Protein AF-A0A090VT60-F1 (afdb_monomer_lite)

Radius of gyration: 20.28 Å; chains: 1; bounding box: 38×37×41 Å

pLDDT: mean 84.71, std 13.38, range [46.88, 98.19]

Structure (mmCIF, N/CA/C/O backbone):
data_AF-A0A090VT60-F1
#
_entry.id   AF-A0A090VT60-F1
#
loop_
_atom_site.group_PDB
_atom_site.id
_atom_site.type_symbol
_atom_site.label_atom_id
_atom_site.label_alt_id
_atom_site.label_comp_id
_atom_site.label_asym_id
_atom_site.label_entity_id
_atom_site.label_seq_id
_atom_site.pdbx_PDB_ins_code
_atom_site.Cartn_x
_atom_site.Cartn_y
_atom_site.Cartn_z
_atom_site.occupancy
_atom_site.B_iso_or_equiv
_atom_site.auth_seq_id
_atom_site.auth_comp_id
_atom_site.auth_asym_id
_atom_site.auth_atom_id
_atom_site.pdbx_PDB_model_num
ATOM 1 N N . MET A 1 1 ? 23.342 -23.929 -28.282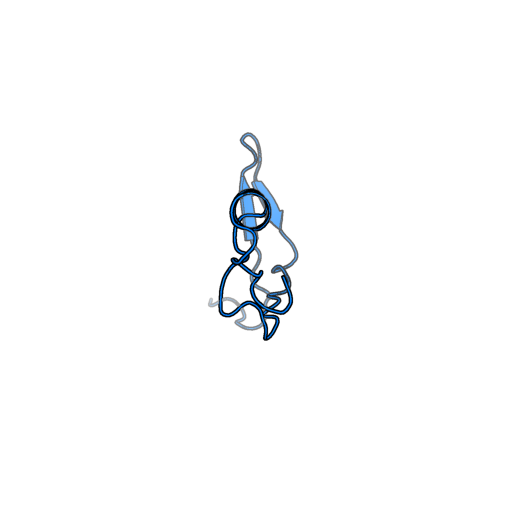 1.00 46.88 1 MET A N 1
ATOM 2 C CA . MET A 1 1 ? 24.112 -23.807 -27.027 1.00 46.88 1 MET A CA 1
ATOM 3 C C . MET A 1 1 ? 23.227 -23.062 -26.042 1.00 46.88 1 MET A C 1
ATOM 5 O O . MET A 1 1 ? 22.812 -21.961 -26.374 1.00 46.88 1 MET A O 1
ATOM 9 N N . GLY A 1 2 ? 22.818 -23.697 -24.941 1.00 55.25 2 GLY A N 1
ATOM 10 C CA . GLY A 1 2 ? 21.953 -23.068 -23.933 1.00 55.25 2 GLY A CA 1
ATOM 11 C C . GLY A 1 2 ? 22.755 -22.126 -23.037 1.00 55.25 2 GLY A C 1
ATOM 12 O O . GLY A 1 2 ? 23.909 -22.420 -22.732 1.00 55.25 2 GLY A O 1
ATOM 13 N N . LEU A 1 3 ? 22.161 -20.996 -22.660 1.00 69.31 3 LEU A N 1
ATOM 14 C CA . LEU A 1 3 ? 22.762 -20.044 -21.724 1.00 69.31 3 LEU A CA 1
ATOM 15 C C . LEU A 1 3 ? 22.834 -20.650 -20.313 1.00 69.31 3 LEU A C 1
ATOM 17 O O . LEU A 1 3 ? 22.023 -21.504 -19.949 1.00 69.31 3 LEU A O 1
ATOM 21 N N . SER A 1 4 ? 23.820 -20.210 -19.530 1.00 67.88 4 SER A N 1
ATOM 22 C CA . SER A 1 4 ? 23.983 -20.599 -18.128 1.00 67.88 4 SER A CA 1
ATOM 23 C C . SER A 1 4 ? 22.775 -20.136 -17.305 1.00 67.88 4 SER A C 1
ATOM 25 O O . SER A 1 4 ? 22.430 -18.959 -17.309 1.00 67.88 4 SER A O 1
ATOM 27 N N . LEU A 1 5 ? 22.139 -21.054 -16.572 1.00 65.31 5 LEU A N 1
ATOM 28 C CA . LEU A 1 5 ? 20.974 -20.768 -15.716 1.00 65.31 5 LEU A CA 1
ATOM 29 C C . LEU A 1 5 ? 21.316 -19.980 -14.435 1.00 65.31 5 LEU A C 1
ATOM 31 O O . LEU A 1 5 ? 20.410 -19.611 -13.696 1.00 65.31 5 LEU A O 1
ATOM 35 N N . ASN A 1 6 ? 22.602 -19.731 -14.169 1.00 68.00 6 ASN A N 1
ATOM 36 C CA . ASN A 1 6 ? 23.085 -19.051 -12.961 1.00 68.00 6 ASN A CA 1
ATOM 37 C C . ASN A 1 6 ? 23.451 -17.576 -13.194 1.00 68.00 6 ASN A C 1
ATOM 39 O O . ASN A 1 6 ? 24.095 -16.962 -12.344 1.00 68.00 6 ASN A O 1
ATOM 43 N N . GLU A 1 7 ? 23.085 -17.001 -14.339 1.00 62.88 7 GLU A N 1
ATOM 44 C CA . GLU A 1 7 ? 23.284 -15.573 -14.586 1.00 62.88 7 GLU A CA 1
ATOM 45 C C . GLU A 1 7 ? 22.110 -14.767 -14.006 1.00 62.88 7 GLU A C 1
ATOM 47 O O . GLU A 1 7 ? 20.953 -15.156 -14.192 1.00 62.88 7 G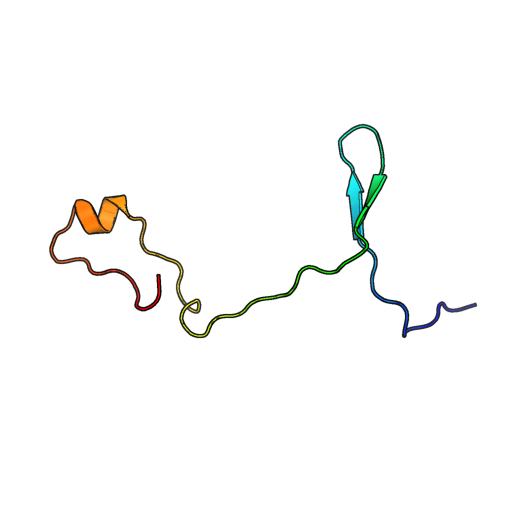LU A O 1
ATOM 52 N N . PRO A 1 8 ? 22.364 -13.659 -13.281 1.00 64.50 8 PRO A N 1
ATOM 53 C CA . PRO A 1 8 ? 21.291 -12.820 -12.766 1.00 64.50 8 PRO A CA 1
ATOM 54 C C . PRO A 1 8 ? 20.453 -12.281 -13.929 1.00 64.50 8 PRO A C 1
ATOM 56 O O . PRO A 1 8 ? 20.994 -11.807 -14.930 1.00 64.50 8 PRO A O 1
ATOM 59 N N . ALA A 1 9 ? 19.128 -12.349 -13.794 1.00 63.66 9 ALA A N 1
ATOM 60 C CA . ALA A 1 9 ? 18.217 -11.782 -14.778 1.00 63.66 9 ALA A CA 1
ATOM 61 C C . ALA A 1 9 ? 18.467 -10.270 -14.898 1.00 63.66 9 ALA A C 1
ATOM 63 O O . ALA A 1 9 ? 18.384 -9.547 -13.905 1.00 63.66 9 ALA A O 1
ATOM 64 N N . LYS A 1 10 ? 18.778 -9.807 -16.113 1.00 69.38 10 LYS A N 1
ATOM 65 C CA . LYS A 1 10 ? 18.973 -8.388 -16.429 1.00 69.38 10 LYS A CA 1
ATOM 66 C C . LYS A 1 10 ? 17.689 -7.814 -17.008 1.00 69.38 10 LYS A C 1
ATOM 68 O O . LYS A 1 10 ? 17.084 -8.421 -17.893 1.00 69.38 10 LYS A O 1
ATOM 73 N N . GLY A 1 11 ? 17.268 -6.662 -16.498 1.00 71.81 11 GLY A N 1
ATOM 74 C CA . GLY A 1 11 ? 16.191 -5.884 -17.101 1.00 71.81 11 GLY A CA 1
ATOM 75 C C . GLY A 1 11 ? 16.751 -4.926 -18.148 1.00 71.81 11 GLY A C 1
ATOM 76 O O . GLY A 1 11 ? 17.879 -4.464 -18.015 1.00 71.81 11 GLY A O 1
ATOM 77 N N . TYR A 1 12 ? 15.959 -4.590 -19.163 1.00 79.56 12 TYR A N 1
ATOM 78 C CA . TYR A 1 12 ? 16.237 -3.457 -20.047 1.00 79.56 12 TYR A CA 1
ATOM 79 C C . TYR A 1 12 ? 15.046 -2.505 -20.008 1.00 79.56 12 TYR A C 1
ATOM 81 O O . TYR A 1 12 ? 13.903 -2.942 -20.149 1.00 79.56 12 TYR A O 1
ATOM 89 N N . PHE A 1 13 ? 15.305 -1.213 -19.819 1.00 81.81 13 PHE A N 1
ATOM 90 C CA . PHE A 1 13 ? 14.285 -0.165 -19.849 1.00 81.81 13 PHE A CA 1
ATOM 91 C C . PHE A 1 13 ? 14.507 0.756 -21.043 1.00 81.81 13 PHE A C 1
ATOM 93 O O . PHE A 1 13 ? 15.602 1.282 -21.230 1.00 81.81 13 PHE A O 1
ATOM 100 N N . PHE A 1 14 ? 13.464 0.959 -21.846 1.00 84.94 14 PHE A N 1
ATOM 101 C CA . PHE A 1 14 ? 13.498 1.893 -22.965 1.00 84.94 14 PHE A CA 1
ATOM 102 C C . PHE A 1 14 ? 13.033 3.274 -22.502 1.00 84.94 14 PHE A C 1
ATOM 104 O O . PHE A 1 14 ? 11.886 3.435 -22.089 1.00 84.94 14 PHE A O 1
ATOM 111 N N . ASN A 1 15 ? 13.911 4.274 -22.580 1.00 86.19 15 ASN A N 1
ATOM 112 C CA . ASN A 1 15 ? 13.620 5.634 -22.110 1.00 86.19 15 ASN A CA 1
ATOM 113 C C . ASN A 1 15 ? 12.976 6.544 -23.177 1.00 86.19 15 ASN A C 1
ATOM 115 O O . ASN A 1 15 ? 12.783 7.732 -22.925 1.00 86.19 15 ASN A O 1
ATOM 119 N N . GLY A 1 16 ? 12.668 6.006 -24.362 1.00 84.88 16 GLY A N 1
ATOM 120 C CA . GLY A 1 16 ? 12.162 6.762 -25.513 1.00 84.88 16 GLY A CA 1
ATOM 121 C C . GLY A 1 16 ? 13.195 6.985 -26.622 1.00 84.88 16 GLY A C 1
ATOM 122 O O . GLY A 1 16 ? 12.797 7.238 -27.757 1.00 84.88 16 GLY A O 1
ATOM 123 N N . THR A 1 17 ? 14.486 6.822 -26.323 1.00 92.75 17 THR A N 1
ATOM 124 C CA . THR A 1 17 ? 15.590 6.961 -27.290 1.00 92.75 17 THR A CA 1
ATOM 125 C C . THR A 1 17 ? 16.476 5.719 -27.300 1.00 92.75 17 THR A C 1
ATOM 127 O O . THR A 1 17 ? 16.747 5.170 -28.364 1.00 92.75 17 THR A O 1
ATOM 130 N N . ASP A 1 18 ? 16.857 5.232 -26.117 1.00 91.00 18 ASP A N 1
ATOM 131 C CA . ASP A 1 18 ? 17.821 4.150 -25.931 1.00 91.00 18 ASP A CA 1
ATOM 132 C C . ASP A 1 18 ? 17.312 3.096 -24.939 1.00 91.00 18 ASP A C 1
ATOM 134 O O . ASP A 1 18 ? 16.419 3.342 -24.120 1.00 91.00 18 ASP A O 1
ATOM 138 N N . TYR A 1 19 ? 17.924 1.911 -24.992 1.00 83.50 19 TYR A N 1
ATOM 139 C CA . TYR A 1 19 ? 17.750 0.862 -23.990 1.00 83.50 19 TYR A CA 1
ATOM 140 C C . TYR A 1 19 ? 18.823 0.984 -22.906 1.00 83.50 19 TYR A C 1
ATOM 142 O O . TYR A 1 19 ? 20.018 0.932 -23.194 1.00 83.50 19 TYR A O 1
ATOM 150 N N . ILE A 1 20 ? 18.391 1.105 -21.653 1.00 85.19 20 ILE A N 1
ATOM 151 C CA . ILE A 1 20 ? 19.247 1.173 -20.468 1.00 85.19 20 ILE A CA 1
ATOM 152 C C . ILE A 1 20 ? 19.225 -0.195 -19.777 1.00 85.19 20 ILE A C 1
ATOM 154 O O . ILE A 1 20 ? 18.150 -0.713 -19.471 1.00 85.19 20 ILE A O 1
ATOM 158 N N . ASP A 1 21 ? 20.404 -0.777 -19.540 1.00 81.69 21 ASP A N 1
ATOM 159 C CA . ASP A 1 21 ? 20.562 -1.979 -18.711 1.00 81.69 21 ASP A CA 1
ATOM 160 C C . ASP A 1 21 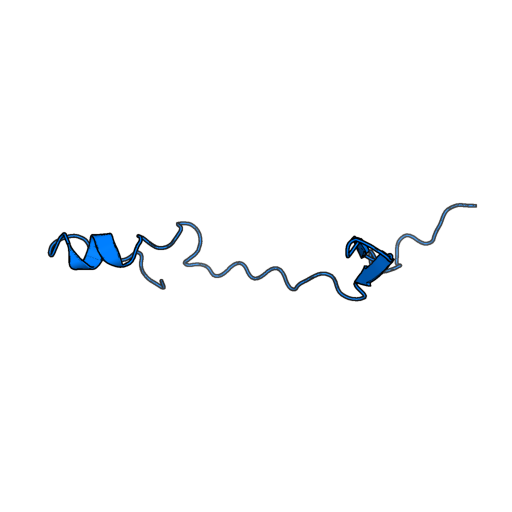? 20.165 -1.645 -17.265 1.00 81.69 21 ASP A C 1
ATOM 162 O O . ASP A 1 21 ? 20.644 -0.661 -16.699 1.00 81.69 21 ASP A O 1
ATOM 166 N N . ILE A 1 22 ? 19.264 -2.437 -16.682 1.00 76.06 22 ILE A N 1
ATOM 167 C CA . ILE A 1 22 ? 18.934 -2.395 -15.259 1.00 76.06 22 ILE A CA 1
ATOM 168 C C . ILE A 1 22 ? 19.723 -3.534 -14.597 1.00 76.06 22 ILE A C 1
ATOM 170 O O . ILE A 1 22 ? 19.281 -4.690 -14.635 1.00 76.06 22 ILE A O 1
ATOM 174 N N . PRO A 1 23 ? 20.887 -3.226 -13.994 1.00 65.75 23 PRO A N 1
ATOM 175 C CA . PRO A 1 23 ? 21.826 -4.237 -13.519 1.00 65.75 23 PRO A CA 1
ATOM 176 C C . PRO A 1 23 ? 21.375 -4.926 -12.227 1.00 65.75 23 PRO A C 1
ATOM 178 O O . PRO A 1 23 ? 21.978 -5.926 -11.838 1.00 65.75 23 PRO A O 1
ATOM 181 N N . SER A 1 24 ? 20.339 -4.420 -11.546 1.00 69.19 24 SER A N 1
ATOM 182 C CA . SER A 1 24 ? 19.791 -5.050 -10.346 1.00 69.19 24 SER A CA 1
ATOM 183 C C . SER A 1 24 ? 18.292 -5.294 -10.457 1.00 69.19 24 SER A C 1
ATOM 185 O O . SER A 1 24 ? 17.498 -4.424 -10.806 1.00 69.19 24 SER A O 1
ATOM 187 N N . VAL A 1 25 ? 17.895 -6.510 -10.100 1.00 69.44 25 VAL A N 1
ATOM 188 C CA . VAL A 1 25 ? 16.515 -6.793 -9.721 1.00 69.44 25 VAL A CA 1
ATOM 189 C C . VAL A 1 25 ? 16.240 -6.002 -8.442 1.00 69.44 25 VAL A C 1
ATOM 191 O O . VAL A 1 25 ? 16.999 -6.116 -7.477 1.00 69.44 25 VAL A O 1
ATOM 194 N N . GLU A 1 26 ? 15.189 -5.183 -8.433 1.00 71.00 26 GLU A N 1
ATOM 195 C CA . GLU A 1 26 ? 14.789 -4.448 -7.232 1.00 71.00 26 GLU A CA 1
ATOM 196 C C . GLU A 1 26 ? 14.560 -5.413 -6.062 1.00 71.00 26 GLU A C 1
ATOM 198 O O . GLU A 1 26 ? 13.996 -6.503 -6.222 1.00 71.00 26 GLU A O 1
ATOM 203 N N . ILE A 1 27 ? 14.993 -5.010 -4.864 1.00 77.62 27 ILE A N 1
ATOM 204 C CA . ILE A 1 27 ? 14.752 -5.796 -3.656 1.00 77.62 27 ILE A CA 1
ATOM 205 C C . ILE A 1 27 ? 13.244 -5.829 -3.417 1.00 77.62 27 ILE A C 1
ATOM 207 O O . ILE A 1 27 ? 12.619 -4.811 -3.120 1.00 77.62 27 ILE A O 1
ATOM 211 N N . ARG A 1 28 ? 12.661 -7.024 -3.513 1.00 81.81 28 ARG A N 1
ATOM 212 C CA . ARG A 1 28 ? 11.255 -7.238 -3.186 1.00 81.81 28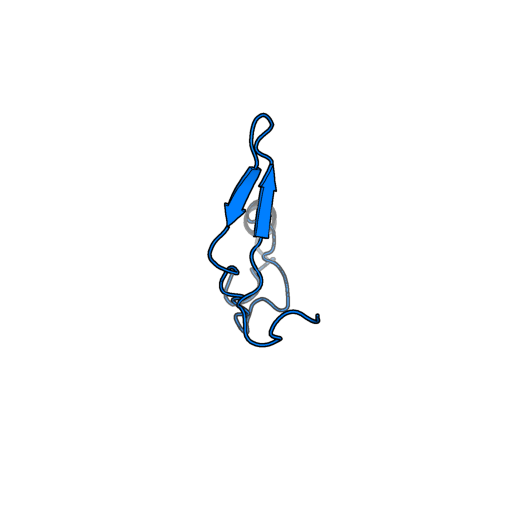 ARG A CA 1
ATOM 213 C C . ARG A 1 28 ? 11.078 -7.185 -1.673 1.00 81.81 28 ARG A C 1
ATOM 215 O O . ARG A 1 28 ? 11.375 -8.150 -0.972 1.00 81.81 28 ARG A O 1
ATOM 222 N N . ASN A 1 29 ? 10.616 -6.042 -1.180 1.00 86.62 29 ASN A N 1
ATOM 223 C CA . ASN A 1 29 ? 10.277 -5.864 0.222 1.00 86.62 29 ASN A CA 1
ATOM 224 C C . ASN A 1 29 ? 8.805 -6.227 0.454 1.00 86.62 29 ASN A C 1
ATOM 226 O O . ASN A 1 29 ? 7.914 -5.608 -0.124 1.00 86.62 29 ASN A O 1
ATOM 230 N N . TYR A 1 30 ? 8.560 -7.212 1.315 1.00 89.12 30 TYR A N 1
ATOM 231 C CA . TYR A 1 30 ? 7.221 -7.659 1.701 1.00 89.12 30 TYR A CA 1
ATOM 232 C C . TYR A 1 30 ? 7.040 -7.480 3.212 1.00 89.12 30 TYR A C 1
ATOM 234 O O . TYR A 1 30 ? 7.130 -8.457 3.961 1.00 89.12 30 TYR A O 1
ATOM 242 N N . PRO A 1 31 ? 6.853 -6.239 3.694 1.00 92.38 31 PRO A N 1
ATOM 243 C CA . PRO A 1 31 ? 6.657 -6.007 5.114 1.00 92.38 31 PRO A CA 1
ATOM 244 C C . PRO A 1 31 ? 5.357 -6.674 5.579 1.00 92.38 31 PRO A C 1
ATOM 246 O O . PRO A 1 31 ? 4.355 -6.677 4.864 1.00 92.38 31 PRO A O 1
ATOM 249 N N . SER A 1 32 ? 5.361 -7.228 6.793 1.00 95.12 32 SER A N 1
ATOM 250 C CA . SER A 1 32 ? 4.242 -8.023 7.323 1.00 95.12 32 SER A CA 1
ATOM 251 C C . SER A 1 32 ? 2.914 -7.256 7.382 1.00 95.12 32 SER A C 1
ATOM 253 O O . SER A 1 32 ? 1.851 -7.855 7.223 1.00 95.12 32 SER A O 1
ATOM 255 N N . PHE A 1 33 ? 2.966 -5.933 7.562 1.00 94.00 33 PHE A N 1
ATOM 256 C CA . PHE A 1 33 ? 1.788 -5.066 7.604 1.00 94.00 33 PHE A CA 1
ATOM 257 C C . PHE A 1 33 ? 1.193 -4.739 6.222 1.00 94.00 33 PHE A C 1
ATOM 259 O O . PHE A 1 33 ? 0.030 -4.351 6.133 1.00 94.00 33 PHE A O 1
ATOM 266 N N . ALA A 1 34 ? 1.936 -4.946 5.128 1.00 94.00 34 ALA A N 1
ATOM 267 C CA . ALA A 1 34 ? 1.500 -4.597 3.772 1.00 94.00 34 ALA A CA 1
ATOM 268 C C . ALA A 1 34 ? 0.633 -5.675 3.098 1.00 94.00 34 ALA A C 1
ATOM 270 O O . ALA A 1 34 ? 0.557 -5.745 1.874 1.00 94.00 34 ALA A O 1
ATOM 271 N N . THR A 1 35 ? -0.049 -6.508 3.891 1.00 95.00 35 THR A N 1
ATOM 272 C CA . THR A 1 35 ? -1.117 -7.381 3.373 1.00 95.00 35 THR A CA 1
ATOM 273 C C . THR A 1 35 ? -2.284 -6.542 2.840 1.00 95.00 35 THR A C 1
ATOM 275 O O . THR A 1 35 ? -2.885 -6.881 1.823 1.00 95.00 35 THR A O 1
ATOM 278 N N . TYR A 1 36 ? -2.570 -5.416 3.502 1.00 94.75 36 TYR A N 1
ATOM 279 C CA . TYR A 1 36 ? -3.521 -4.404 3.050 1.00 94.75 36 TYR A CA 1
ATOM 280 C C . TYR A 1 36 ? -2.774 -3.123 2.689 1.00 94.75 36 TYR A C 1
ATOM 282 O O . TYR A 1 36 ? -1.735 -2.836 3.274 1.00 94.75 36 TYR A O 1
ATOM 290 N N . MET A 1 37 ? -3.298 -2.356 1.734 1.00 95.12 37 MET A N 1
ATOM 291 C CA . MET A 1 37 ? -2.753 -1.048 1.348 1.00 95.12 37 MET A CA 1
ATOM 292 C C . MET A 1 37 ? -3.079 0.033 2.392 1.00 95.12 37 MET A C 1
ATOM 294 O O . MET A 1 37 ? -4.029 -0.147 3.159 1.00 95.12 37 MET A O 1
ATOM 298 N N . PRO A 1 38 ? -2.349 1.164 2.416 1.00 96.94 38 PRO A N 1
ATOM 299 C CA . PRO A 1 38 ? -2.718 2.288 3.266 1.00 96.94 38 PRO A CA 1
ATOM 300 C C . PRO A 1 38 ? -4.095 2.824 2.866 1.00 96.94 38 PRO A C 1
ATOM 302 O O . PRO A 1 38 ? -4.405 2.979 1.682 1.00 96.94 38 PRO A O 1
ATOM 305 N N . ILE A 1 39 ? -4.908 3.166 3.859 1.00 97.62 39 ILE A N 1
ATOM 306 C CA . ILE A 1 39 ? -6.094 3.997 3.656 1.00 97.62 39 ILE A CA 1
ATOM 307 C C . ILE A 1 39 ? -5.607 5.383 3.203 1.00 97.62 39 ILE A C 1
ATOM 309 O O . ILE A 1 39 ? -4.657 5.906 3.798 1.00 97.62 39 ILE A O 1
ATOM 313 N N . PRO A 1 40 ? -6.212 6.005 2.172 1.00 98.00 40 PRO A N 1
ATOM 314 C CA . PRO A 1 40 ? -5.833 7.350 1.764 1.00 98.00 40 PRO A CA 1
ATOM 315 C C . PRO A 1 40 ? -5.921 8.326 2.939 1.00 98.00 40 PRO A C 1
ATOM 317 O O . PRO A 1 40 ? -6.927 8.384 3.645 1.00 98.00 40 PRO A O 1
ATOM 320 N N . ASN A 1 41 ? -4.868 9.118 3.135 1.00 97.00 41 ASN A N 1
ATOM 321 C CA . ASN A 1 41 ? -4.751 10.003 4.295 1.00 97.00 41 ASN A CA 1
ATOM 322 C C . ASN A 1 41 ? -5.906 11.020 4.399 1.00 97.00 41 ASN A C 1
ATOM 324 O O . ASN A 1 41 ? -6.313 11.389 5.497 1.00 97.00 41 ASN A O 1
ATOM 328 N N . ASN A 1 42 ? -6.489 11.441 3.270 1.00 98.19 42 ASN A N 1
ATOM 329 C CA . ASN A 1 42 ? -7.639 12.344 3.304 1.00 98.19 42 ASN A CA 1
ATOM 330 C C . ASN A 1 42 ? -8.878 11.700 3.956 1.00 98.19 42 ASN A C 1
ATOM 332 O O . ASN A 1 42 ? -9.679 12.422 4.542 1.00 98.19 42 ASN A O 1
ATOM 336 N N . GLU A 1 43 ? -9.041 10.377 3.879 1.00 97.88 43 GLU A N 1
ATOM 337 C CA . GLU A 1 43 ? -10.198 9.678 4.430 1.00 97.88 43 GLU A CA 1
ATOM 338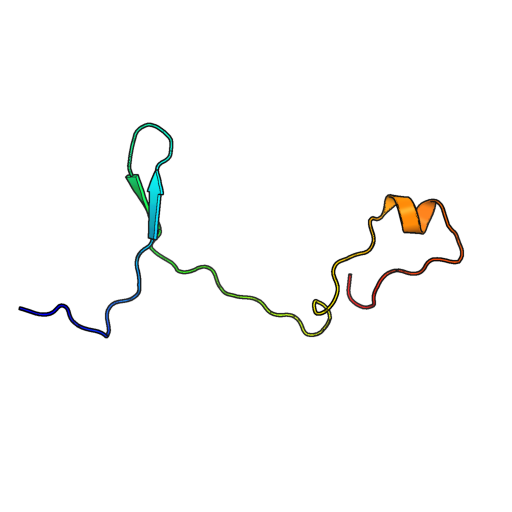 C C . GLU A 1 43 ? -10.072 9.549 5.951 1.00 97.88 43 GLU A C 1
ATOM 340 O O . GLU A 1 43 ? -11.049 9.793 6.657 1.00 97.88 43 GLU A O 1
ATOM 345 N N . THR A 1 44 ? -8.867 9.289 6.477 1.00 97.50 44 THR A N 1
ATOM 346 C CA . THR A 1 44 ? -8.622 9.263 7.933 1.00 97.50 44 THR A CA 1
ATOM 347 C C . THR A 1 44 ? -8.763 10.648 8.572 1.00 97.50 44 THR A C 1
ATOM 349 O O . THR A 1 44 ? -9.122 10.764 9.737 1.00 97.50 44 THR A O 1
ATOM 352 N N . LEU A 1 45 ? -8.505 11.724 7.817 1.00 96.81 45 LEU A N 1
ATOM 353 C CA . LEU A 1 45 ? -8.743 13.099 8.280 1.00 96.81 45 LEU A CA 1
ATOM 354 C C . LEU A 1 45 ? -10.222 13.501 8.193 1.00 96.81 45 LEU A C 1
ATOM 356 O O . LEU A 1 45 ? -10.708 14.263 9.027 1.00 96.81 45 LEU A O 1
ATOM 360 N N . ARG A 1 46 ? -10.937 13.020 7.170 1.00 97.88 46 ARG A N 1
ATOM 361 C CA . ARG A 1 46 ? -12.354 13.331 6.944 1.00 97.88 46 ARG A CA 1
ATOM 362 C C . ARG A 1 46 ? -13.269 12.600 7.925 1.00 97.88 46 ARG A C 1
ATOM 364 O O . ARG A 1 46 ? -14.280 13.166 8.338 1.00 97.88 46 ARG A O 1
ATOM 371 N N . PHE A 1 47 ? -12.939 11.360 8.279 1.00 98.00 47 PHE A N 1
ATOM 372 C CA . PHE A 1 47 ? -13.772 10.500 9.113 1.00 98.00 47 PHE A CA 1
ATOM 373 C C . PHE A 1 47 ? -13.057 10.180 10.434 1.00 98.00 47 PHE A C 1
ATOM 375 O O . PHE A 1 47 ? -12.218 9.288 10.465 1.00 98.00 47 PHE A O 1
ATOM 382 N N . PRO A 1 48 ? -13.401 10.849 11.550 1.00 94.75 48 PRO A N 1
ATOM 383 C CA . PRO A 1 48 ? -12.622 10.778 12.793 1.00 94.75 48 PRO A CA 1
ATOM 384 C C . PRO A 1 48 ? -12.672 9.421 13.510 1.00 94.75 48 PRO A C 1
ATOM 386 O O . PRO A 1 48 ? -11.901 9.197 14.434 1.00 94.75 48 PRO A O 1
ATOM 389 N N . LEU A 1 49 ? -13.585 8.530 13.111 1.00 97.56 49 LEU A N 1
ATOM 390 C CA . LEU A 1 49 ? -13.662 7.153 13.613 1.00 97.56 49 LEU A CA 1
ATOM 391 C C . LEU A 1 49 ? -12.933 6.149 12.703 1.00 97.56 49 LEU A C 1
ATOM 393 O O . LEU A 1 49 ? -12.918 4.960 13.007 1.00 97.56 49 LEU A O 1
ATOM 397 N N . LEU A 1 50 ? -12.389 6.599 11.567 1.00 97.44 50 LEU A N 1
ATOM 398 C CA . LEU A 1 50 ? -11.642 5.763 10.635 1.00 97.44 50 LEU A CA 1
ATOM 399 C C . LEU A 1 50 ? -10.152 5.820 10.979 1.00 97.44 50 LEU A C 1
ATOM 401 O O . LEU A 1 50 ? -9.490 6.835 10.768 1.00 97.44 50 LEU A O 1
ATOM 405 N N . GLU A 1 51 ? -9.626 4.708 11.478 1.00 97.19 51 GLU A N 1
ATOM 406 C CA . GLU A 1 51 ? -8.210 4.556 11.809 1.00 97.19 51 GLU A CA 1
ATOM 407 C C . GLU A 1 51 ? -7.431 3.925 10.649 1.00 97.19 51 GLU A C 1
ATOM 409 O O . GLU A 1 51 ? -7.978 3.145 9.868 1.00 97.19 51 GLU A O 1
ATOM 414 N N . GLN A 1 52 ? -6.146 4.269 10.532 1.00 97.50 52 GLN A N 1
ATOM 415 C CA . GLN A 1 52 ? -5.249 3.697 9.528 1.00 97.50 52 GLN A CA 1
ATOM 416 C C . GLN A 1 52 ? -4.942 2.218 9.825 1.00 97.50 52 GLN A C 1
ATOM 418 O O . GLN A 1 52 ? -4.889 1.790 10.978 1.00 97.50 52 GLN A O 1
ATOM 423 N N . ASN A 1 53 ? -4.675 1.446 8.771 1.00 96.62 53 ASN A N 1
ATOM 424 C CA . ASN A 1 53 ? -4.146 0.090 8.870 1.00 96.62 53 ASN A CA 1
ATOM 425 C C . ASN A 1 53 ? -2.793 0.094 9.603 1.00 96.62 53 ASN A C 1
ATOM 427 O O . ASN A 1 53 ? -1.876 0.812 9.214 1.00 96.62 53 ASN A O 1
ATOM 431 N N . ALA A 1 54 ? -2.649 -0.734 10.641 1.00 96.25 54 ALA A N 1
ATOM 432 C CA . ALA A 1 54 ? -1.448 -0.761 11.476 1.00 96.25 54 ALA A CA 1
ATOM 433 C C . ALA A 1 54 ? -0.160 -0.926 10.646 1.00 96.25 54 ALA A C 1
ATOM 435 O O . ALA A 1 54 ? -0.021 -1.912 9.929 1.00 96.25 54 ALA A O 1
ATOM 436 N N . GLY A 1 55 ? 0.787 0.007 10.782 1.00 94.25 55 GLY A N 1
ATOM 437 C CA . GLY A 1 55 ? 2.084 -0.011 10.089 1.00 94.25 55 GLY A CA 1
ATOM 438 C C . GLY A 1 55 ? 2.177 0.887 8.850 1.00 94.25 55 GLY A C 1
ATOM 439 O O . GLY A 1 55 ? 3.291 1.128 8.385 1.00 94.25 55 GLY A O 1
ATO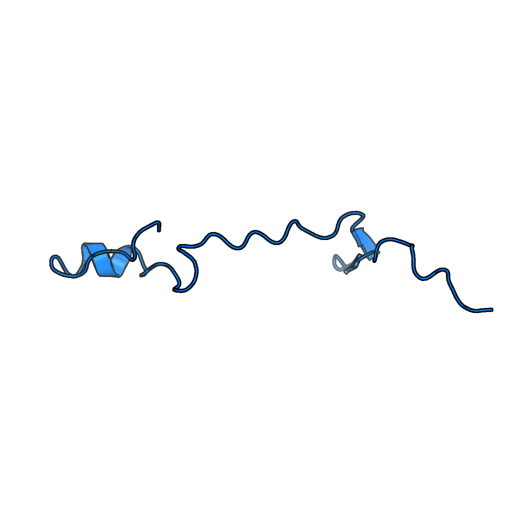M 440 N N . TRP A 1 56 ? 1.048 1.404 8.361 1.00 92.88 56 TRP A N 1
ATOM 441 C CA . TRP A 1 56 ? 0.980 2.484 7.371 1.00 92.88 56 TRP A CA 1
ATOM 442 C C . TRP A 1 56 ? 0.862 3.855 8.034 1.00 92.88 56 TRP A C 1
ATOM 444 O O . TRP A 1 56 ? 1.378 4.824 7.435 1.00 92.88 56 TRP A O 1
#

Secondary structure (DSSP, 8-state):
-PPPTTSPPPEEEE-SSSEEEE-S-------GGGGSPPPPHHHHHH-TT-PPPTT-

Organism: NCBI:txid504487

Foldseek 3Di:
DDDDPPDPDWDWDDPPPDTDIPPDDPPDDDDPQVPDDWDPPVVCVVDVPDDTRPPD

Sequence (56 aa):
MGLSLNEPAKGYFFNGTDYIDIPSVEIRNYPSFATYMPIPNNETLRFPLLEQNAGW